Protein AF-A0A094S621-F1 (afdb_monomer)

pLDDT: mean 92.59, std 5.14, range [73.25, 98.31]

Structure (mmCIF, N/CA/C/O backbone):
data_AF-A0A094S621-F1
#
_entry.id   AF-A0A094S621-F1
#
loop_
_atom_site.group_PDB
_atom_site.id
_atom_site.type_symbol
_atom_site.label_atom_id
_atom_site.label_alt_id
_atom_site.label_comp_id
_atom_site.label_asym_id
_atom_site.label_entity_id
_atom_site.label_seq_id
_atom_site.pdbx_PDB_ins_code
_atom_site.Cartn_x
_atom_site.Cartn_y
_atom_site.Cartn_z
_atom_site.occupancy
_atom_site.B_iso_or_equiv
_atom_site.auth_seq_id
_atom_site.auth_comp_id
_atom_site.auth_asym_id
_atom_site.auth_atom_id
_atom_site.pdbx_PDB_model_num
ATOM 1 N N . MET A 1 1 ? -10.950 -6.708 -12.235 1.00 73.25 1 MET A N 1
ATOM 2 C CA . MET A 1 1 ? -10.773 -5.240 -12.163 1.00 73.25 1 MET A CA 1
ATOM 3 C C . MET A 1 1 ? -9.302 -4.905 -12.353 1.00 73.25 1 MET A C 1
ATOM 5 O O . MET A 1 1 ? -8.471 -5.663 -11.853 1.00 73.25 1 MET A O 1
ATOM 9 N N . GLY A 1 2 ? -8.994 -3.831 -13.084 1.00 81.56 2 GLY A N 1
ATOM 10 C CA . GLY A 1 2 ? -7.629 -3.435 -13.457 1.00 81.56 2 GLY A CA 1
ATOM 11 C C . GLY A 1 2 ? -7.450 -3.339 -14.977 1.00 81.56 2 GLY A C 1
ATOM 12 O O . GLY A 1 2 ? -8.427 -3.165 -15.701 1.00 81.56 2 GLY A O 1
ATOM 13 N N . PHE A 1 3 ? -6.211 -3.467 -15.439 1.00 86.31 3 PHE A N 1
ATOM 14 C CA . PHE A 1 3 ? -5.808 -3.419 -16.849 1.00 86.31 3 PHE A CA 1
ATOM 15 C C . PHE A 1 3 ? -5.708 -4.829 -17.477 1.00 86.31 3 PHE A C 1
ATOM 17 O O . PHE A 1 3 ? -5.769 -5.825 -16.747 1.00 86.31 3 PHE A O 1
ATOM 24 N N . PRO A 1 4 ? -5.606 -4.944 -18.818 1.00 87.31 4 PRO A N 1
ATOM 25 C CA . PRO A 1 4 ? -5.535 -6.232 -19.510 1.00 87.31 4 PRO A CA 1
ATOM 26 C C . PRO A 1 4 ? -4.287 -7.050 -19.140 1.00 87.31 4 PRO A C 1
ATOM 28 O O . PRO A 1 4 ? -3.187 -6.501 -19.027 1.00 87.31 4 PRO A O 1
ATOM 31 N N . LYS A 1 5 ? -4.475 -8.369 -18.991 1.00 88.31 5 LYS A N 1
ATOM 32 C CA . LYS A 1 5 ? -3.406 -9.366 -18.802 1.00 88.31 5 LYS A CA 1
ATOM 33 C C . LYS A 1 5 ? -2.810 -9.797 -20.142 1.00 88.31 5 LYS A C 1
ATOM 35 O O . LYS A 1 5 ? -3.503 -9.744 -21.156 1.00 88.31 5 LYS A O 1
ATOM 40 N N . GLY A 1 6 ? -1.565 -10.263 -20.128 1.00 89.88 6 GLY A N 1
ATOM 41 C CA . GLY A 1 6 ? -0.881 -10.840 -21.288 1.00 89.88 6 GLY A CA 1
ATOM 42 C C . GLY A 1 6 ? -0.430 -9.823 -22.338 1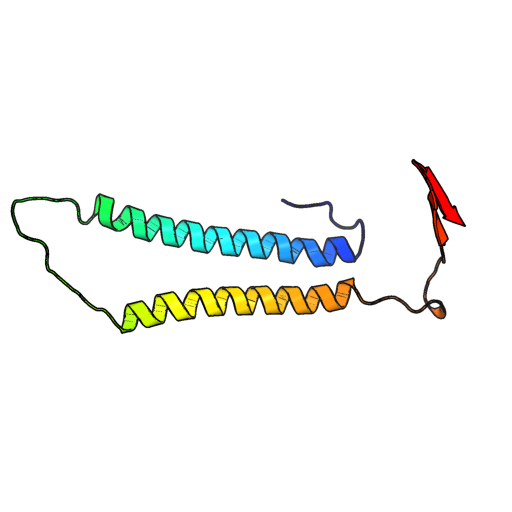.00 89.88 6 GLY A C 1
ATOM 43 O O . GLY A 1 6 ? -0.113 -10.211 -23.456 1.00 89.88 6 GLY A O 1
ATOM 44 N N . VAL A 1 7 ? -0.423 -8.527 -22.004 1.00 91.69 7 VAL A N 1
ATOM 45 C CA . VAL A 1 7 ? 0.057 -7.457 -22.900 1.00 91.69 7 VAL A CA 1
ATOM 46 C C . VAL A 1 7 ? 1.559 -7.225 -22.726 1.00 91.69 7 VAL A C 1
ATOM 48 O O . VAL A 1 7 ? 2.274 -7.010 -23.698 1.00 91.69 7 VAL A O 1
ATOM 51 N N . SER A 1 8 ? 2.045 -7.265 -21.486 1.00 92.19 8 SER 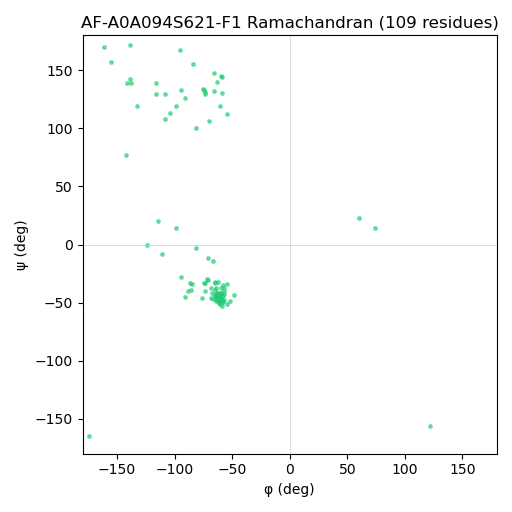A N 1
ATOM 52 C CA . SER A 1 8 ? 3.461 -7.133 -21.148 1.00 92.19 8 SER A CA 1
ATOM 53 C C . SER A 1 8 ? 3.743 -7.809 -19.808 1.00 92.19 8 SER A C 1
ATOM 55 O O . SER A 1 8 ? 2.848 -7.930 -18.966 1.00 92.19 8 SER A O 1
ATOM 57 N N . SER A 1 9 ? 5.002 -8.190 -19.578 1.00 91.38 9 SER A N 1
ATOM 58 C CA . SER A 1 9 ? 5.447 -8.709 -18.278 1.00 91.38 9 SER A CA 1
ATOM 59 C C . SER A 1 9 ? 5.181 -7.712 -17.145 1.00 91.38 9 SER A C 1
ATOM 61 O O . SER A 1 9 ? 4.749 -8.101 -16.065 1.00 91.38 9 SER A O 1
ATOM 63 N N . VAL A 1 10 ? 5.346 -6.411 -17.409 1.00 92.12 10 VAL A N 1
ATOM 64 C CA . VAL A 1 10 ? 5.054 -5.336 -16.449 1.00 92.12 10 VAL A CA 1
ATOM 65 C C . VAL A 1 10 ? 3.582 -5.346 -16.035 1.00 92.12 10 VAL A C 1
ATOM 67 O O . VAL A 1 10 ? 3.283 -5.260 -14.840 1.00 92.12 10 VAL A O 1
ATOM 70 N N . ASN A 1 11 ? 2.657 -5.492 -16.989 1.00 92.56 11 ASN A N 1
ATOM 71 C CA . ASN A 1 11 ? 1.230 -5.582 -16.680 1.00 92.56 11 ASN A CA 1
ATOM 72 C C . ASN A 1 11 ? 0.937 -6.798 -15.801 1.00 92.56 11 ASN A C 1
ATOM 74 O O . ASN A 1 11 ? 0.289 -6.664 -14.760 1.00 92.56 11 ASN A O 1
ATOM 78 N N . ASP A 1 12 ? 1.438 -7.965 -16.192 1.00 92.50 12 ASP A N 1
ATOM 79 C CA . ASP A 1 12 ? 1.168 -9.215 -15.482 1.00 92.50 12 ASP A CA 1
ATOM 80 C C . ASP A 1 12 ? 1.748 -9.211 -14.062 1.00 92.50 12 ASP A C 1
ATOM 82 O O . ASP A 1 12 ? 1.113 -9.718 -13.134 1.00 92.50 12 ASP A O 1
ATOM 86 N N . THR A 1 13 ? 2.886 -8.544 -13.863 1.00 93.12 13 THR A N 1
ATOM 87 C CA . THR A 1 13 ? 3.500 -8.347 -12.548 1.00 93.12 13 THR A CA 1
ATOM 88 C C . THR A 1 13 ? 2.751 -7.318 -11.686 1.00 93.12 13 THR A C 1
ATOM 90 O O . THR A 1 13 ? 2.669 -7.485 -10.466 1.00 93.12 13 THR A O 1
ATOM 93 N N . THR A 1 14 ? 2.144 -6.286 -12.281 1.00 93.69 14 THR A N 1
ATOM 94 C CA . THR A 1 14 ? 1.494 -5.187 -11.533 1.00 93.69 14 THR A CA 1
ATOM 95 C C . THR A 1 14 ? 0.039 -5.486 -11.151 1.00 93.69 14 THR A C 1
ATOM 97 O O . THR A 1 14 ? -0.421 -5.080 -10.082 1.00 93.69 14 THR A O 1
ATOM 100 N N . ILE A 1 15 ? -0.710 -6.226 -11.977 1.00 93.25 15 ILE A N 1
ATOM 101 C CA . ILE A 1 15 ? -2.120 -6.571 -11.705 1.00 93.25 15 ILE A CA 1
ATOM 102 C C . ILE A 1 15 ? -2.353 -7.203 -10.320 1.00 93.25 15 ILE A C 1
ATOM 104 O O . ILE A 1 15 ? -3.271 -6.749 -9.627 1.00 93.25 15 ILE A O 1
ATOM 108 N N . PRO A 1 16 ? -1.592 -8.223 -9.875 1.00 92.06 16 PRO A N 1
ATOM 109 C CA . PRO A 1 16 ? -1.829 -8.832 -8.569 1.00 92.06 16 PRO A CA 1
ATOM 110 C C . PRO A 1 16 ? -1.567 -7.864 -7.409 1.00 92.06 16 PRO A C 1
ATOM 112 O O . PRO A 1 16 ? -2.280 -7.933 -6.410 1.00 92.06 16 PRO A O 1
ATOM 115 N N . LEU A 1 17 ? -0.618 -6.926 -7.545 1.00 93.31 17 LEU A N 1
ATOM 116 C CA . LEU A 1 17 ? -0.395 -5.877 -6.542 1.00 93.31 17 LEU A CA 1
ATOM 117 C C . LEU A 1 17 ? -1.614 -4.965 -6.414 1.00 93.31 17 LEU A C 1
ATOM 119 O O . LEU A 1 17 ? -2.095 -4.727 -5.309 1.00 93.31 17 LEU A O 1
ATOM 123 N N . TRP A 1 18 ? -2.144 -4.497 -7.548 1.00 93.81 18 TRP A N 1
ATOM 124 C CA . TRP A 1 18 ? -3.340 -3.657 -7.581 1.00 93.81 18 TRP A CA 1
ATOM 125 C C . TRP A 1 18 ? -4.530 -4.356 -6.920 1.00 93.81 18 TRP A C 1
ATOM 127 O O . TRP A 1 18 ? -5.195 -3.795 -6.051 1.00 93.81 18 TRP A O 1
ATOM 137 N N . GLN A 1 19 ? -4.782 -5.606 -7.304 1.00 94.31 19 GLN A N 1
ATOM 138 C CA . GLN A 1 19 ? -5.891 -6.388 -6.763 1.00 94.31 19 GLN A CA 1
ATOM 139 C C . GLN A 1 19 ? -5.712 -6.661 -5.267 1.00 94.31 19 GLN A C 1
ATOM 141 O O . GLN A 1 19 ? -6.656 -6.474 -4.501 1.00 94.31 19 GLN A O 1
ATOM 146 N N . GLY A 1 20 ? -4.503 -7.035 -4.839 1.00 93.50 20 GLY A N 1
ATOM 147 C CA . GLY A 1 20 ? -4.176 -7.252 -3.432 1.00 93.50 20 GLY A CA 1
ATOM 148 C C . GLY A 1 20 ? -4.366 -5.997 -2.578 1.00 93.50 20 GLY A C 1
ATOM 149 O O . GLY A 1 20 ? -4.967 -6.079 -1.508 1.00 93.50 20 GLY A O 1
ATOM 150 N N . ALA A 1 21 ? -3.939 -4.829 -3.069 1.00 94.94 21 ALA A N 1
ATOM 151 C CA . ALA A 1 21 ? -4.113 -3.554 -2.374 1.00 94.94 21 ALA A CA 1
ATOM 152 C C . ALA A 1 21 ? -5.596 -3.195 -2.183 1.00 94.94 21 ALA A C 1
ATOM 154 O O . ALA A 1 21 ? -6.002 -2.819 -1.084 1.00 94.94 21 ALA A O 1
ATOM 155 N N . TRP A 1 22 ? -6.425 -3.376 -3.216 1.00 95.75 22 TRP A N 1
ATOM 156 C CA . TRP A 1 22 ? -7.870 -3.146 -3.107 1.00 95.75 22 TRP A CA 1
ATOM 157 C C . TRP A 1 22 ? -8.558 -4.116 -2.151 1.00 95.75 22 TRP A C 1
ATOM 159 O O . TRP A 1 22 ? -9.434 -3.699 -1.396 1.00 95.75 22 TRP A O 1
ATOM 169 N N . ILE A 1 23 ? -8.157 -5.389 -2.145 1.00 95.69 23 ILE A N 1
ATOM 170 C CA . ILE A 1 23 ? -8.683 -6.373 -1.191 1.00 95.69 23 ILE A CA 1
ATOM 171 C C . ILE A 1 23 ? -8.303 -5.975 0.239 1.00 95.69 23 ILE A C 1
ATOM 173 O O . ILE A 1 23 ? -9.169 -5.950 1.110 1.00 95.69 23 ILE A O 1
ATOM 177 N N . ALA A 1 24 ? -7.043 -5.603 0.483 1.00 95.25 24 ALA A N 1
ATOM 178 C CA . ALA A 1 24 ? -6.595 -5.142 1.795 1.00 95.25 24 ALA A CA 1
ATOM 179 C C . ALA A 1 24 ? -7.376 -3.899 2.258 1.00 95.25 24 ALA A C 1
ATOM 181 O O . ALA A 1 24 ? -7.875 -3.864 3.384 1.00 95.25 24 ALA A O 1
ATOM 182 N N . ALA A 1 25 ? -7.557 -2.915 1.372 1.00 96.31 25 ALA A N 1
ATOM 183 C CA . ALA A 1 25 ? -8.349 -1.721 1.650 1.00 96.31 25 ALA A CA 1
ATOM 184 C C . ALA A 1 25 ? -9.817 -2.058 1.960 1.00 96.31 25 ALA A C 1
ATOM 186 O O . ALA A 1 25 ? -10.387 -1.513 2.905 1.00 96.31 25 ALA A O 1
ATOM 187 N N . ALA A 1 26 ? -10.421 -2.990 1.218 1.00 97.56 26 ALA A N 1
ATOM 188 C CA . ALA A 1 26 ? -11.786 -3.440 1.462 1.00 97.56 26 ALA A CA 1
ATOM 189 C C . ALA A 1 26 ? -11.928 -4.126 2.830 1.00 97.56 26 ALA A C 1
ATOM 191 O O . ALA A 1 26 ? -12.872 -3.830 3.558 1.00 97.56 26 ALA A O 1
ATOM 192 N N . VAL A 1 27 ? -10.978 -4.985 3.215 1.00 97.44 27 VAL A N 1
ATOM 193 C CA . VAL A 1 27 ? -10.966 -5.639 4.536 1.00 97.44 27 VAL A CA 1
ATOM 194 C C . VAL A 1 27 ? -10.909 -4.601 5.658 1.00 97.44 27 VAL A C 1
ATOM 196 O O . VAL A 1 27 ? -11.726 -4.651 6.578 1.00 97.44 27 VAL A O 1
ATOM 199 N N . VAL A 1 28 ? -10.001 -3.625 5.565 1.00 97.25 28 VAL A N 1
ATOM 200 C CA . VAL A 1 28 ? -9.882 -2.542 6.558 1.00 97.25 28 VAL A CA 1
ATOM 201 C C . VAL A 1 28 ? -11.146 -1.680 6.597 1.00 97.25 28 VAL A C 1
ATOM 203 O O . VAL A 1 28 ? -11.630 -1.338 7.680 1.00 97.25 28 VAL A O 1
ATOM 206 N N . GLY A 1 29 ? -11.709 -1.356 5.432 1.00 97.75 29 GLY A N 1
ATOM 207 C CA . GLY A 1 29 ? -12.931 -0.566 5.311 1.00 97.75 29 GLY A CA 1
ATOM 208 C C . GLY A 1 29 ? -14.136 -1.260 5.944 1.00 97.75 29 GLY A C 1
ATOM 209 O O . GLY A 1 29 ? -14.834 -0.658 6.757 1.00 97.75 29 GLY A O 1
ATOM 210 N N . VAL A 1 30 ? -14.343 -2.544 5.641 1.00 98.31 30 VAL A N 1
ATOM 211 C CA . VAL A 1 30 ? -15.421 -3.353 6.231 1.00 98.31 30 VAL A CA 1
AT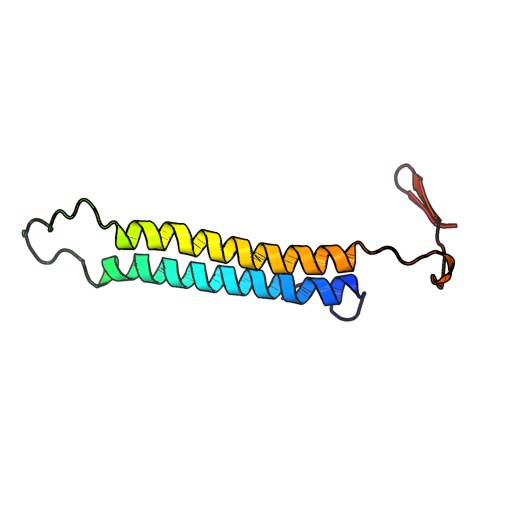OM 212 C C . VAL A 1 30 ? -15.229 -3.497 7.737 1.00 98.31 30 VAL A C 1
ATOM 214 O O . VAL A 1 30 ? -16.179 -3.301 8.490 1.00 98.31 30 VAL A O 1
ATOM 217 N N . PHE A 1 31 ? -14.009 -3.781 8.198 1.00 96.94 31 PHE A N 1
ATOM 218 C CA . PHE A 1 31 ? -13.715 -3.885 9.626 1.00 96.94 31 PHE A CA 1
ATOM 219 C C . PHE A 1 31 ? -14.038 -2.582 10.372 1.00 96.94 31 PHE A 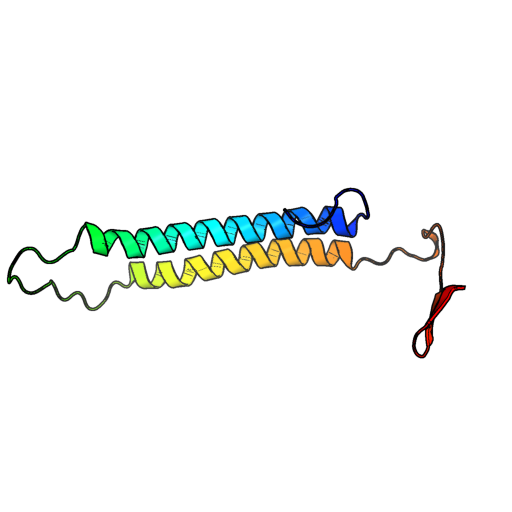C 1
ATOM 221 O O . PHE A 1 31 ? -14.761 -2.596 11.369 1.00 96.94 31 PHE A O 1
ATOM 228 N N . THR A 1 32 ? -13.582 -1.444 9.846 1.00 96.25 32 THR A N 1
ATOM 229 C CA . THR A 1 32 ? -13.879 -0.118 10.410 1.00 96.25 32 THR A CA 1
ATOM 230 C C . THR A 1 32 ? -15.380 0.168 10.405 1.00 96.25 32 THR A C 1
ATOM 232 O O . THR A 1 32 ? -15.925 0.633 11.405 1.00 96.25 32 THR A O 1
ATOM 235 N N . ALA A 1 33 ? -16.079 -0.160 9.316 1.00 97.38 33 ALA A N 1
ATOM 236 C CA . ALA A 1 33 ? -17.524 0.010 9.227 1.00 97.38 33 ALA A CA 1
ATOM 237 C C . ALA A 1 33 ? -18.264 -0.815 10.292 1.00 97.38 33 ALA A C 1
ATOM 239 O O . ALA A 1 33 ? -19.163 -0.294 10.948 1.00 97.38 33 ALA A O 1
ATOM 240 N N . ILE A 1 34 ? -17.859 -2.067 10.531 1.00 97.19 34 ILE A N 1
ATOM 241 C CA . ILE A 1 34 ? -18.429 -2.901 11.600 1.00 97.19 34 ILE A CA 1
ATOM 242 C C . ILE A 1 34 ? -18.202 -2.251 12.968 1.00 97.19 34 ILE A C 1
ATOM 244 O O . ILE A 1 34 ? -19.145 -2.157 13.756 1.00 97.19 34 ILE A O 1
ATOM 248 N N . LEU A 1 35 ? -16.988 -1.761 13.244 1.00 94.62 35 LEU A N 1
ATOM 249 C CA . LEU A 1 35 ? -16.667 -1.098 14.511 1.00 94.62 35 LEU A CA 1
ATOM 250 C C . LEU A 1 35 ? -17.483 0.178 14.748 1.00 94.62 35 LEU A C 1
ATOM 252 O O . LEU A 1 35 ? -17.803 0.474 15.894 1.00 94.62 35 LEU A O 1
ATOM 256 N N . ILE A 1 36 ? -17.851 0.907 13.693 1.00 95.31 36 ILE A N 1
ATOM 257 C CA . ILE A 1 36 ? -18.718 2.091 13.782 1.00 95.31 36 ILE A CA 1
ATOM 258 C C . ILE A 1 36 ? -20.184 1.687 13.977 1.00 95.31 36 ILE A C 1
ATOM 260 O O . ILE A 1 36 ? -20.880 2.240 14.830 1.00 95.31 36 ILE A O 1
ATOM 264 N N . MET A 1 37 ? -20.670 0.713 13.205 1.00 96.44 37 MET A N 1
ATOM 265 C CA . MET A 1 37 ? -22.077 0.301 13.236 1.00 96.44 37 MET A CA 1
ATOM 266 C C . MET A 1 37 ? -22.430 -0.459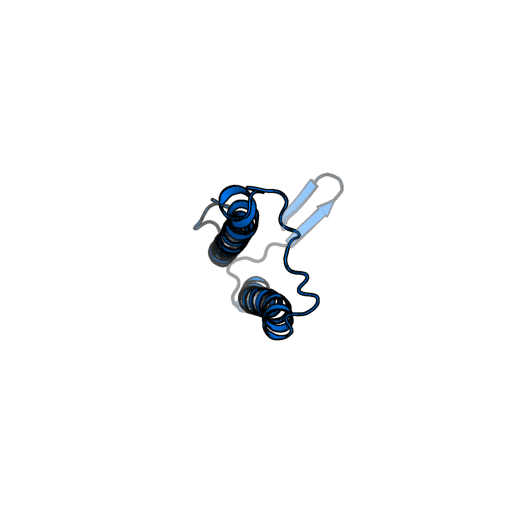 14.520 1.00 96.44 37 MET A C 1
ATOM 268 O O . MET A 1 37 ? -23.560 -0.380 15.006 1.00 96.44 37 MET A O 1
ATOM 272 N N . TRP A 1 38 ? -21.473 -1.172 15.112 1.00 95.69 38 TRP A N 1
ATOM 273 C CA . TRP A 1 38 ? -21.698 -1.959 16.320 1.00 95.69 38 TRP A CA 1
ATOM 274 C C . TRP A 1 38 ? -22.198 -1.116 17.513 1.00 95.69 38 TRP A C 1
ATOM 276 O O . TRP A 1 38 ? -23.258 -1.443 18.058 1.00 95.69 38 TRP A O 1
ATOM 286 N N . PRO A 1 39 ? -21.545 -0.007 17.920 1.00 92.19 39 PRO A N 1
ATOM 287 C CA . PRO A 1 39 ? -22.071 0.907 18.934 1.00 92.19 39 PRO A CA 1
ATOM 288 C C . PRO A 1 39 ? -23.449 1.478 18.602 1.00 92.19 39 PRO A C 1
ATOM 290 O O . PRO A 1 39 ? -24.297 1.540 19.492 1.00 92.19 39 PRO A O 1
ATOM 293 N N . VAL A 1 40 ? -23.701 1.830 17.336 1.00 91.50 40 VAL A N 1
ATOM 294 C CA . VAL A 1 40 ? -24.982 2.409 16.892 1.00 91.50 40 VAL A CA 1
ATOM 295 C C . VAL A 1 40 ? -26.151 1.476 17.210 1.00 91.50 40 VAL A C 1
ATOM 297 O O . VAL A 1 40 ? -27.176 1.919 17.731 1.00 91.50 40 VAL A O 1
ATOM 300 N N . PHE A 1 41 ? -26.005 0.176 16.950 1.00 91.38 41 PHE A N 1
ATOM 301 C CA . PHE A 1 41 ? -27.072 -0.790 17.220 1.00 91.38 41 PHE A CA 1
ATOM 302 C C . PHE A 1 41 ? -27.063 -1.319 18.657 1.00 91.38 41 PHE A C 1
ATOM 304 O O . PHE A 1 41 ? -28.127 -1.501 19.253 1.00 91.38 41 PHE A O 1
ATOM 311 N N . ARG A 1 42 ? -25.881 -1.570 19.234 1.00 90.19 42 ARG A N 1
ATOM 312 C CA . ARG A 1 42 ? -25.740 -2.301 20.505 1.00 90.19 42 ARG A CA 1
ATOM 313 C C . ARG A 1 42 ? -25.653 -1.414 21.748 1.00 90.19 42 ARG A C 1
ATOM 315 O O . ARG A 1 42 ? -26.052 -1.873 22.822 1.00 90.19 42 ARG A O 1
ATOM 322 N N . HIS A 1 43 ? -25.149 -0.189 21.617 1.00 87.31 43 HIS A N 1
ATOM 323 C CA . HIS A 1 43 ? -24.874 0.739 22.726 1.00 87.31 43 HIS A CA 1
ATOM 324 C C . HIS A 1 43 ? -25.760 1.995 22.683 1.00 87.31 43 HIS A C 1
ATOM 326 O O . HIS A 1 43 ? -25.445 3.013 23.294 1.00 87.31 43 HIS A O 1
ATOM 332 N N . ARG A 1 44 ? -26.895 1.926 21.975 1.00 86.44 44 ARG A N 1
ATOM 333 C CA . ARG A 1 44 ? -27.911 2.986 21.968 1.00 86.44 44 ARG A CA 1
ATOM 334 C C . ARG A 1 44 ? -28.457 3.242 23.377 1.00 86.44 44 ARG A C 1
ATOM 336 O O . ARG A 1 44 ? -28.630 2.303 24.153 1.00 86.44 44 ARG A O 1
ATOM 343 N N . ARG A 1 45 ? -28.779 4.506 23.677 1.00 84.06 45 ARG A N 1
ATOM 344 C CA . ARG A 1 45 ? -29.364 4.931 24.960 1.00 84.06 45 ARG A CA 1
ATOM 345 C C . ARG A 1 45 ? -30.690 4.202 25.216 1.00 84.06 45 ARG A C 1
ATOM 347 O O . ARG A 1 45 ? -31.552 4.172 24.339 1.00 84.06 45 ARG A O 1
ATOM 354 N N . LYS A 1 46 ? -30.837 3.620 26.412 1.00 82.75 46 LYS A N 1
ATOM 355 C CA . LYS A 1 46 ? -32.047 2.900 26.863 1.00 82.75 46 LYS A CA 1
ATOM 356 C C . LYS A 1 46 ? -32.640 3.437 28.176 1.00 82.75 46 LYS A C 1
ATOM 358 O O . LYS A 1 46 ? -33.654 2.917 28.620 1.00 82.75 46 LYS A O 1
ATOM 363 N N . GLY A 1 47 ? -32.035 4.466 28.773 1.00 83.12 47 GLY A N 1
ATOM 364 C CA . GLY A 1 47 ? -32.463 5.078 30.034 1.00 83.12 47 GLY A CA 1
ATOM 365 C C . GLY A 1 47 ? -31.642 6.328 30.371 1.00 83.12 47 GLY A C 1
ATOM 366 O O . GLY A 1 47 ? -30.936 6.852 29.500 1.00 83.12 47 GLY A O 1
ATOM 367 N N . ASP A 1 48 ? -31.722 6.775 31.626 1.00 81.25 48 ASP A N 1
ATOM 368 C CA . ASP A 1 48 ? -31.032 7.969 32.156 1.00 81.25 48 ASP A CA 1
ATOM 369 C C . ASP A 1 48 ? -29.734 7.653 32.917 1.00 81.25 48 ASP A C 1
ATOM 371 O O . ASP A 1 48 ? -29.168 8.501 33.603 1.00 81.25 48 ASP A O 1
ATOM 375 N N . GLU A 1 49 ? -29.230 6.429 32.772 1.00 83.56 49 GLU A N 1
ATOM 376 C CA . GLU A 1 49 ? -27.952 6.018 33.343 1.00 83.56 49 GL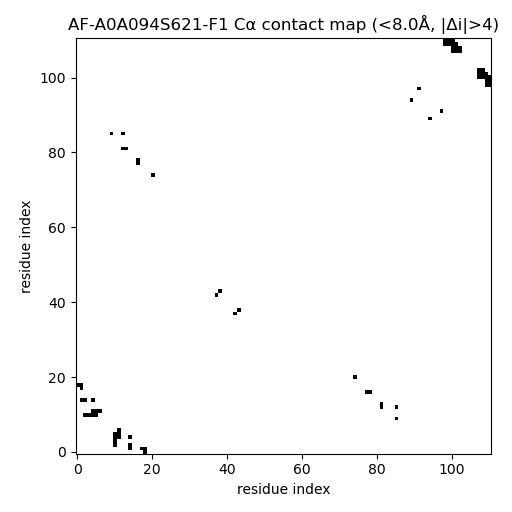U A CA 1
ATOM 377 C C . GLU A 1 49 ? -26.787 6.782 32.697 1.00 83.56 49 GLU A C 1
ATOM 379 O O . GLU A 1 49 ? -26.670 6.869 31.469 1.00 83.56 49 GLU A O 1
ATOM 384 N N . VAL A 1 50 ? -25.897 7.319 33.535 1.00 80.81 50 VAL A N 1
ATOM 385 C CA . VAL A 1 50 ? 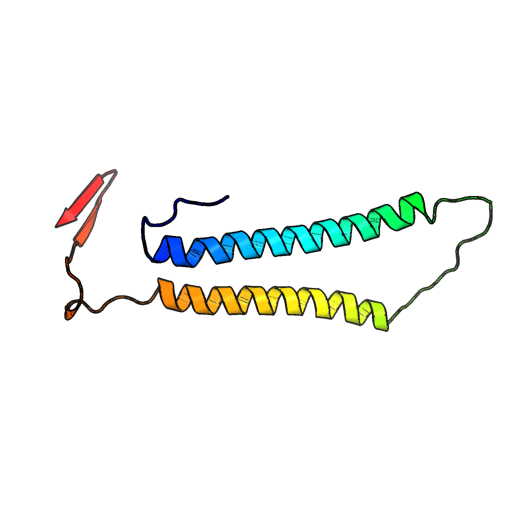-24.675 7.990 33.080 1.00 80.81 50 VAL A CA 1
ATOM 386 C C . VAL A 1 50 ? -23.684 6.927 32.581 1.00 80.81 50 VAL A C 1
ATOM 388 O O . VAL A 1 50 ? -23.428 5.954 33.296 1.00 80.81 50 VAL A O 1
ATOM 391 N N . PRO A 1 51 ? -23.108 7.070 31.372 1.00 82.75 51 PRO A N 1
ATOM 392 C CA . PRO A 1 51 ? -22.207 6.068 30.815 1.00 82.75 51 PRO A CA 1
ATOM 393 C C . PRO A 1 51 ? -20.913 5.947 31.627 1.00 82.75 51 PRO A C 1
ATOM 395 O O . PRO A 1 51 ? -20.386 6.928 32.155 1.00 82.75 51 PRO A O 1
ATOM 398 N N . LYS A 1 52 ? -20.356 4.732 31.673 1.00 81.81 52 LYS A N 1
ATOM 399 C CA . LYS A 1 52 ? -19.065 4.466 32.316 1.00 81.81 52 LYS A CA 1
ATOM 400 C C . LYS A 1 52 ? -17.957 5.283 31.636 1.00 81.81 52 LYS A C 1
ATOM 402 O O . LYS A 1 52 ? -17.683 5.089 30.455 1.00 81.81 52 LYS A O 1
ATOM 407 N N . GLN A 1 53 ? -17.292 6.155 32.391 1.00 81.25 53 GLN A N 1
ATOM 408 C CA . GLN A 1 53 ? -16.131 6.914 31.922 1.00 81.25 53 GLN A CA 1
ATOM 409 C C . GLN A 1 53 ? -14.875 6.039 32.004 1.00 81.25 53 GLN A C 1
ATOM 411 O O . GLN A 1 53 ? -14.307 5.840 33.075 1.00 81.25 53 GLN A O 1
ATOM 416 N N . THR A 1 54 ? -14.446 5.476 30.877 1.00 81.81 54 THR A N 1
ATOM 417 C CA . THR A 1 54 ? -13.137 4.816 30.755 1.00 81.81 54 THR A CA 1
ATOM 418 C C . THR A 1 54 ? -12.194 5.735 29.992 1.00 81.81 54 THR A C 1
ATOM 420 O O . THR A 1 54 ? -12.431 5.990 28.814 1.00 81.81 54 THR A O 1
ATOM 423 N N . GLN A 1 55 ? -11.153 6.244 30.657 1.00 80.50 55 GLN A N 1
ATOM 424 C CA . GLN A 1 55 ? -10.247 7.245 30.078 1.00 80.50 55 GLN A CA 1
ATOM 425 C C . GLN A 1 55 ? -9.111 6.629 29.244 1.00 80.50 55 GLN A C 1
ATOM 427 O O . GLN A 1 55 ? -8.732 7.217 28.239 1.00 80.50 55 GLN A O 1
ATOM 432 N N . TYR A 1 56 ? -8.598 5.451 29.627 1.00 85.12 56 TYR A N 1
ATOM 433 C CA . TYR A 1 56 ? -7.446 4.819 28.970 1.00 85.12 56 TYR A CA 1
ATOM 434 C C . TYR A 1 56 ? -7.623 3.313 28.800 1.00 85.12 56 TYR A C 1
ATOM 436 O O . TYR A 1 56 ? -8.134 2.629 29.692 1.00 85.12 56 TYR A O 1
ATOM 444 N N . ASN A 1 57 ? -7.144 2.796 27.668 1.00 91.75 57 ASN A N 1
ATOM 445 C CA . ASN A 1 57 ? -7.017 1.364 27.420 1.00 91.75 57 ASN A CA 1
ATOM 446 C C . ASN A 1 57 ? -5.725 1.101 26.639 1.00 91.75 57 ASN A C 1
ATOM 448 O O . ASN A 1 57 ? -5.748 0.860 25.433 1.00 91.75 57 ASN A O 1
ATOM 452 N N . VAL A 1 58 ? -4.599 1.141 27.355 1.00 93.06 58 VAL A N 1
ATOM 453 C CA . VAL A 1 58 ? -3.247 0.999 26.789 1.00 93.06 58 VAL A CA 1
ATOM 454 C C . VAL A 1 58 ? -3.116 -0.207 25.838 1.00 93.06 58 VAL A C 1
ATOM 456 O O . VAL A 1 58 ? -2.571 -0.030 24.751 1.00 93.06 58 VAL A O 1
ATOM 459 N N . PRO A 1 59 ? -3.648 -1.412 26.145 1.00 94.06 59 PRO A N 1
ATOM 460 C CA . PRO A 1 59 ? -3.625 -2.524 25.190 1.00 94.06 59 PRO A CA 1
ATOM 461 C C . PRO A 1 59 ? -4.290 -2.221 23.838 1.00 94.06 59 PRO A C 1
ATOM 463 O O . PRO A 1 59 ? -3.752 -2.583 22.792 1.00 94.06 59 PRO A O 1
ATOM 466 N N . VAL A 1 60 ? -5.446 -1.548 23.838 1.00 93.44 60 VAL A N 1
ATOM 467 C CA . VAL A 1 60 ? -6.145 -1.152 22.603 1.00 93.44 60 VAL A CA 1
ATOM 468 C C . VAL A 1 60 ? -5.356 -0.083 21.853 1.00 93.44 60 VAL A C 1
ATOM 470 O O . VAL A 1 60 ? -5.272 -0.142 20.627 1.00 93.44 60 VAL A O 1
ATOM 473 N N . GLU A 1 61 ? -4.735 0.842 22.583 1.00 95.19 61 GLU A N 1
ATOM 474 C CA . GLU A 1 61 ? -3.899 1.900 22.011 1.00 95.19 61 GLU A CA 1
ATOM 475 C C . GLU A 1 61 ? -2.692 1.356 21.252 1.00 95.19 61 GLU A C 1
ATOM 477 O O . GLU A 1 61 ? -2.416 1.747 20.113 1.00 95.19 61 GLU A O 1
ATOM 482 N N . VAL A 1 62 ? -2.025 0.369 21.842 1.00 96.62 62 VAL A N 1
ATOM 483 C CA . VAL A 1 62 ? -0.935 -0.353 21.189 1.00 96.62 62 VAL A CA 1
ATOM 484 C C . VAL A 1 62 ? -1.441 -1.094 19.947 1.00 96.62 62 VAL A C 1
ATOM 486 O O . VAL A 1 62 ? -0.818 -1.014 18.886 1.00 96.62 62 VAL A O 1
ATOM 489 N N . ALA A 1 63 ? -2.592 -1.769 20.037 1.00 95.12 63 ALA A N 1
ATOM 490 C CA . ALA A 1 63 ? -3.147 -2.543 18.928 1.00 95.12 63 ALA A CA 1
ATOM 491 C C . ALA A 1 63 ? -3.467 -1.672 17.701 1.00 95.12 63 ALA A C 1
ATOM 493 O O . ALA A 1 63 ? -3.012 -1.989 16.600 1.00 95.12 63 ALA A O 1
ATOM 494 N N . TYR A 1 64 ? -4.191 -0.557 17.868 1.00 93.06 64 TYR A N 1
ATOM 495 C CA . TYR A 1 64 ? -4.545 0.306 16.732 1.00 93.06 64 TYR A CA 1
ATOM 496 C C . TYR A 1 64 ? -3.355 1.082 16.158 1.00 93.06 64 TYR A C 1
ATOM 498 O O . TYR A 1 64 ? -3.483 1.668 15.089 1.00 93.06 64 TYR A O 1
ATOM 506 N N . THR A 1 65 ? -2.207 1.100 16.838 1.00 96.00 65 THR A N 1
ATOM 507 C CA . THR A 1 65 ? -0.981 1.737 16.337 1.00 96.00 65 THR A CA 1
ATOM 508 C C . THR A 1 65 ? -0.122 0.741 15.555 1.00 96.00 65 THR A C 1
ATOM 510 O O . THR A 1 65 ? 0.334 1.035 14.450 1.00 96.00 65 THR A O 1
ATOM 513 N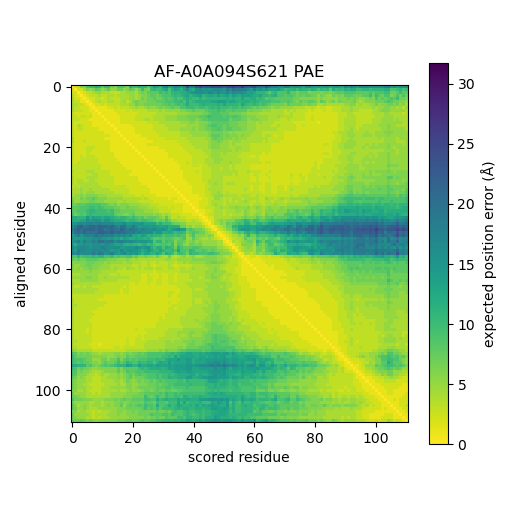 N . ILE A 1 66 ? 0.065 -0.470 16.091 1.00 97.81 66 ILE A N 1
ATOM 514 C CA . ILE A 1 66 ? 0.908 -1.502 15.471 1.00 97.81 66 ILE A CA 1
ATOM 515 C C . ILE A 1 66 ? 0.231 -2.127 14.246 1.00 97.81 66 ILE A C 1
ATOM 517 O O . ILE A 1 66 ? 0.897 -2.382 13.243 1.00 97.81 66 ILE A O 1
ATOM 521 N N . ILE A 1 67 ? -1.082 -2.372 14.293 1.00 96.50 67 ILE A N 1
ATOM 522 C CA . ILE A 1 67 ? -1.786 -3.053 13.197 1.00 96.50 67 ILE A CA 1
ATOM 523 C C . ILE A 1 67 ? -1.682 -2.264 11.875 1.00 96.50 67 ILE A C 1
ATOM 525 O O . ILE A 1 67 ? -1.243 -2.856 10.886 1.00 96.50 67 ILE A O 1
ATOM 529 N N . PRO A 1 68 ? -1.996 -0.950 11.812 1.00 95.62 68 PRO A N 1
ATOM 530 C CA . PRO A 1 68 ? -1.821 -0.174 10.583 1.00 95.62 68 PRO A CA 1
ATOM 531 C C . PRO A 1 68 ? -0.373 -0.139 10.097 1.00 95.62 68 PRO A C 1
ATOM 533 O O . PRO A 1 68 ? -0.129 -0.235 8.896 1.00 95.62 68 PRO A O 1
ATOM 536 N N . PHE A 1 69 ? 0.591 -0.062 11.018 1.00 97.88 69 PHE A N 1
ATOM 537 C CA . PHE A 1 69 ? 2.009 -0.096 10.674 1.00 97.88 69 PHE A CA 1
ATOM 538 C C . PHE A 1 69 ? 2.395 -1.401 9.960 1.00 97.88 69 PHE A C 1
ATOM 540 O O . PHE A 1 69 ? 3.024 -1.362 8.903 1.00 97.88 69 PHE A O 1
ATOM 547 N N . ILE A 1 70 ? 1.964 -2.554 10.482 1.00 98.12 70 ILE A N 1
ATOM 548 C CA . ILE A 1 70 ? 2.219 -3.862 9.858 1.00 98.12 70 ILE A CA 1
ATOM 549 C C . ILE A 1 70 ? 1.565 -3.947 8.475 1.00 98.12 70 ILE A C 1
ATOM 551 O O . ILE A 1 70 ? 2.203 -4.417 7.533 1.00 98.12 70 ILE A O 1
ATOM 555 N N . ILE A 1 71 ? 0.323 -3.471 8.327 1.00 96.50 71 ILE A N 1
ATOM 556 C CA . ILE A 1 71 ? -0.380 -3.469 7.033 1.00 96.50 71 ILE A CA 1
ATOM 557 C C . ILE A 1 71 ? 0.441 -2.711 5.982 1.00 96.50 71 ILE A C 1
ATOM 559 O O . ILE A 1 71 ? 0.669 -3.227 4.886 1.00 96.50 71 ILE A O 1
ATOM 563 N N . VAL A 1 72 ? 0.932 -1.516 6.323 1.00 96.81 72 VAL A N 1
ATOM 564 C CA . VAL A 1 72 ? 1.765 -0.709 5.421 1.00 96.81 72 VAL A CA 1
ATOM 565 C C . VAL A 1 72 ? 3.095 -1.400 5.124 1.00 96.81 72 VAL A C 1
ATOM 567 O O . VAL A 1 72 ? 3.493 -1.453 3.963 1.00 96.81 72 VAL A O 1
ATOM 570 N N . ALA A 1 73 ? 3.763 -1.973 6.128 1.00 98.06 73 ALA A N 1
ATOM 571 C CA . ALA A 1 73 ? 5.034 -2.673 5.939 1.00 98.06 73 ALA A CA 1
ATOM 572 C C . ALA A 1 73 ? 4.910 -3.861 4.966 1.00 98.06 73 ALA A C 1
ATOM 574 O O . ALA A 1 73 ? 5.754 -4.037 4.087 1.00 98.06 73 ALA A O 1
ATOM 575 N N . VAL A 1 74 ? 3.832 -4.642 5.077 1.00 97.12 74 VAL A N 1
ATOM 576 C CA . VAL A 1 74 ? 3.554 -5.772 4.178 1.00 97.12 74 VAL A CA 1
ATOM 577 C C . VAL A 1 74 ? 3.271 -5.290 2.754 1.00 97.12 74 VAL A C 1
ATOM 579 O O . VAL A 1 74 ? 3.855 -5.814 1.804 1.00 97.12 74 VAL A O 1
ATOM 582 N N . LEU A 1 75 ? 2.418 -4.273 2.587 1.00 96.75 75 LEU A N 1
ATOM 583 C CA . LEU A 1 75 ? 2.137 -3.687 1.269 1.00 96.75 75 LEU A CA 1
ATOM 584 C C . LEU A 1 75 ? 3.408 -3.133 0.617 1.00 96.75 75 LEU A C 1
ATOM 586 O O . LEU A 1 75 ? 3.650 -3.356 -0.572 1.00 96.75 75 LEU A O 1
ATOM 590 N N . PHE A 1 76 ? 4.238 -2.447 1.401 1.00 96.94 76 PHE A N 1
ATOM 591 C CA . PHE A 1 76 ? 5.508 -1.903 0.945 1.00 96.94 76 PHE A CA 1
ATOM 592 C C . PHE A 1 76 ? 6.470 -3.004 0.497 1.00 96.94 76 PHE A C 1
ATOM 594 O O . PHE A 1 76 ? 7.030 -2.901 -0.589 1.00 96.94 76 PHE A O 1
ATOM 601 N N . TYR A 1 77 ? 6.620 -4.078 1.278 1.00 97.50 77 TYR A N 1
ATOM 602 C CA . TYR A 1 77 ? 7.482 -5.206 0.920 1.00 97.50 77 TYR A CA 1
ATOM 603 C C . TYR A 1 77 ? 7.124 -5.787 -0.454 1.00 97.50 77 TYR A C 1
ATOM 605 O O . TYR A 1 77 ? 7.985 -5.889 -1.330 1.00 97.50 77 TYR A O 1
ATOM 613 N N . PHE A 1 78 ? 5.845 -6.106 -0.681 1.00 96.12 78 PHE A N 1
ATOM 614 C CA . PHE A 1 78 ? 5.405 -6.648 -1.969 1.00 96.12 78 PHE A CA 1
ATOM 615 C C . PHE A 1 78 ? 5.594 -5.653 -3.116 1.00 96.12 78 PHE A C 1
ATOM 617 O O . PHE A 1 78 ? 5.991 -6.046 -4.214 1.00 96.12 78 PHE A O 1
ATOM 624 N N . THR A 1 79 ? 5.356 -4.368 -2.855 1.00 96.44 79 THR A N 1
ATOM 625 C CA . THR A 1 79 ? 5.563 -3.303 -3.841 1.00 96.44 79 THR A CA 1
ATOM 626 C C . THR A 1 79 ? 7.036 -3.185 -4.222 1.00 96.44 79 THR A C 1
ATOM 628 O O . THR A 1 79 ? 7.354 -3.194 -5.407 1.00 96.44 79 THR A O 1
ATOM 631 N N . ALA A 1 80 ? 7.940 -3.147 -3.243 1.00 97.38 80 ALA A N 1
ATOM 632 C CA . ALA A 1 80 ? 9.375 -3.005 -3.465 1.00 97.38 80 ALA A CA 1
ATOM 633 C C . ALA A 1 80 ? 9.940 -4.164 -4.299 1.00 97.38 80 ALA A C 1
ATOM 635 O O . ALA A 1 80 ? 10.644 -3.927 -5.279 1.00 97.38 80 ALA A O 1
ATOM 636 N N . VAL A 1 81 ? 9.568 -5.408 -3.974 1.00 95.81 81 VAL A N 1
ATOM 637 C CA . VAL A 1 81 ? 10.004 -6.600 -4.724 1.00 95.81 81 VAL A CA 1
ATOM 638 C C . VAL A 1 81 ? 9.581 -6.516 -6.192 1.00 95.81 81 VAL A C 1
ATOM 640 O O . VAL A 1 81 ? 10.393 -6.749 -7.087 1.00 95.81 81 VAL A O 1
ATOM 643 N N . LYS A 1 82 ? 8.320 -6.162 -6.461 1.00 95.19 82 LYS A N 1
ATOM 644 C CA . LYS A 1 82 ? 7.813 -6.077 -7.836 1.00 95.19 82 LYS A CA 1
ATOM 645 C C . LYS A 1 82 ? 8.319 -4.857 -8.588 1.00 95.19 82 LYS A C 1
ATOM 647 O O . LYS A 1 82 ? 8.579 -4.957 -9.781 1.00 95.19 82 LYS A O 1
ATOM 652 N N . GLN A 1 83 ? 8.528 -3.738 -7.905 1.00 95.62 83 GLN A N 1
ATOM 653 C CA . GLN A 1 83 ? 9.178 -2.576 -8.493 1.00 95.62 83 GLN A CA 1
ATOM 654 C C . GLN A 1 83 ? 10.584 -2.938 -8.976 1.00 95.62 83 GLN A C 1
ATOM 656 O O . GLN A 1 83 ? 10.911 -2.631 -10.116 1.00 95.62 83 GLN A O 1
ATOM 661 N N . SER A 1 84 ? 11.389 -3.629 -8.158 1.00 96.00 84 SER A N 1
ATOM 662 C CA . SER A 1 84 ? 12.730 -4.085 -8.555 1.00 96.00 84 SER A CA 1
ATOM 663 C C . SER A 1 84 ? 12.714 -4.987 -9.791 1.00 96.00 84 SER A C 1
ATOM 665 O O . SER A 1 84 ? 13.628 -4.915 -10.606 1.00 96.00 84 SER A O 1
ATOM 667 N N . GLU A 1 85 ? 11.681 -5.816 -9.947 1.00 93.31 85 GLU A N 1
ATOM 668 C CA . GLU A 1 85 ? 11.475 -6.649 -11.136 1.00 93.31 85 GLU A CA 1
ATOM 669 C C . GLU A 1 85 ? 11.136 -5.801 -12.374 1.00 93.31 85 GLU A C 1
ATOM 671 O O . GLU A 1 85 ? 11.736 -5.989 -13.428 1.00 93.31 85 GLU A O 1
ATOM 676 N N . ILE A 1 86 ? 10.224 -4.834 -12.235 1.00 93.62 86 ILE A N 1
ATOM 677 C CA . ILE A 1 86 ? 9.743 -3.976 -13.331 1.00 93.62 86 ILE A CA 1
ATOM 678 C C . ILE A 1 86 ? 10.835 -3.037 -13.852 1.00 93.62 86 ILE A C 1
ATOM 680 O O . ILE A 1 86 ? 10.948 -2.837 -15.058 1.00 93.62 86 ILE A O 1
ATOM 684 N N . VAL A 1 87 ? 11.637 -2.446 -12.963 1.00 94.94 87 VAL A N 1
ATOM 685 C CA . VAL A 1 87 ? 12.679 -1.474 -13.348 1.00 94.94 87 VAL A CA 1
ATOM 686 C C . VAL A 1 87 ? 13.965 -2.135 -13.842 1.00 94.94 87 VAL A C 1
ATOM 688 O O . VAL A 1 87 ? 14.908 -1.442 -14.223 1.00 94.94 87 VAL A O 1
ATOM 691 N N . LYS A 1 88 ? 14.042 -3.470 -13.815 1.00 92.75 88 LYS A N 1
ATOM 692 C CA . LYS A 1 88 ? 15.216 -4.200 -14.281 1.00 92.75 88 LYS A CA 1
ATOM 693 C C . LYS A 1 88 ? 15.324 -4.081 -15.802 1.00 92.75 88 LYS A C 1
ATOM 695 O O . LYS A 1 88 ? 14.589 -4.727 -16.544 1.00 92.75 88 LYS A O 1
ATOM 700 N N . VAL A 1 89 ? 16.282 -3.279 -16.256 1.00 88.12 89 VAL A N 1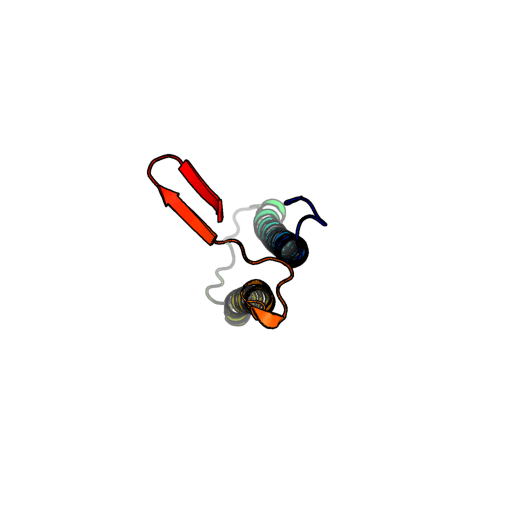
ATOM 701 C CA . VAL A 1 89 ? 16.574 -3.102 -17.681 1.00 88.12 89 VAL A CA 1
ATOM 702 C C . VAL A 1 89 ? 17.294 -4.339 -18.217 1.00 88.12 89 VAL A C 1
ATOM 704 O O . VAL A 1 89 ? 18.229 -4.855 -17.597 1.00 88.12 89 VAL A O 1
ATOM 707 N N . THR A 1 90 ? 16.831 -4.835 -19.363 1.00 87.38 90 THR A N 1
ATOM 708 C CA . THR A 1 90 ? 17.482 -5.945 -20.069 1.00 87.38 90 THR A CA 1
ATOM 709 C C . THR A 1 90 ? 18.744 -5.419 -20.753 1.00 87.38 90 THR A C 1
ATOM 711 O O . THR A 1 90 ? 18.660 -4.371 -21.388 1.00 87.38 90 THR A O 1
ATOM 714 N N . PRO A 1 91 ? 19.900 -6.099 -20.644 1.00 89.44 91 PRO A N 1
ATOM 715 C CA . PRO A 1 91 ? 21.104 -5.682 -21.356 1.00 89.44 91 PRO A CA 1
ATOM 716 C C . PRO A 1 91 ? 20.883 -5.647 -22.871 1.00 89.44 91 PRO A C 1
ATOM 718 O O . PRO A 1 91 ? 20.233 -6.544 -23.408 1.00 89.44 91 PRO A O 1
ATOM 721 N N . ASP A 1 92 ? 21.503 -4.692 -23.563 1.00 88.44 92 ASP A N 1
ATOM 722 C CA . ASP A 1 92 ? 21.366 -4.521 -25.018 1.00 88.44 92 ASP A CA 1
ATOM 723 C C . ASP A 1 92 ? 21.706 -5.798 -25.799 1.00 88.44 92 ASP A C 1
ATOM 725 O O . ASP A 1 92 ? 21.057 -6.125 -26.787 1.00 88.44 92 ASP A O 1
ATOM 729 N N . SER A 1 93 ? 22.671 -6.585 -25.310 1.00 89.50 93 SER A N 1
ATOM 730 C CA . SER A 1 93 ? 23.069 -7.867 -25.909 1.00 89.50 93 SER A CA 1
ATOM 731 C C . SER A 1 93 ? 21.999 -8.964 -25.845 1.00 89.50 93 SER A C 1
ATOM 733 O O . SER A 1 93 ? 22.134 -9.984 -26.516 1.00 89.50 93 SER A O 1
ATOM 735 N N . GLN A 1 94 ? 20.961 -8.783 -25.026 1.00 89.88 94 GLN A N 1
ATOM 736 C CA . GLN A 1 94 ? 19.842 -9.714 -24.857 1.00 89.88 94 GLN A CA 1
ATOM 737 C C . GLN A 1 94 ? 18.529 -9.159 -25.425 1.00 89.88 94 GLN A C 1
ATOM 739 O O . GLN A 1 94 ? 17.538 -9.888 -25.490 1.00 89.88 94 GLN A O 1
ATOM 744 N N . ALA A 1 95 ? 18.497 -7.887 -25.830 1.00 89.94 95 ALA A N 1
ATOM 745 C CA . ALA A 1 95 ? 17.319 -7.271 -26.419 1.00 89.94 95 ALA A CA 1
ATOM 746 C C . ALA A 1 95 ? 17.110 -7.776 -27.856 1.00 89.94 95 ALA A C 1
ATOM 748 O O . ALA A 1 95 ? 18.030 -7.779 -28.669 1.00 89.94 95 ALA A O 1
ATOM 749 N N . SER A 1 96 ? 15.885 -8.191 -28.195 1.00 91.06 96 SER A N 1
ATOM 750 C CA . SER A 1 96 ? 15.558 -8.606 -29.570 1.00 91.06 96 SER A CA 1
ATOM 751 C C . SER A 1 96 ? 15.507 -7.425 -30.543 1.00 91.06 96 SER A C 1
ATOM 753 O O . SER A 1 96 ? 15.805 -7.588 -31.723 1.00 91.06 96 SER A O 1
ATOM 755 N N . HIS A 1 97 ? 15.129 -6.245 -30.045 1.00 90.88 97 HIS A N 1
ATOM 756 C CA . HIS A 1 97 ? 15.019 -5.007 -30.808 1.00 90.88 97 HIS A CA 1
ATOM 757 C C . HIS A 1 97 ? 15.499 -3.833 -29.954 1.00 90.88 97 HIS A C 1
ATOM 759 O O . HIS A 1 97 ? 15.170 -3.759 -28.769 1.00 90.88 97 HIS A O 1
ATOM 765 N N . LEU A 1 98 ? 16.235 -2.915 -30.576 1.00 92.00 98 LEU A N 1
ATOM 766 C CA . LEU A 1 98 ? 16.580 -1.608 -30.023 1.00 92.00 98 LEU A CA 1
ATOM 767 C C . LEU A 1 98 ? 15.771 -0.570 -30.800 1.00 92.00 98 LEU A C 1
ATOM 769 O O . LEU A 1 98 ? 15.729 -0.639 -32.026 1.00 92.00 98 LEU A O 1
ATOM 773 N N . ILE A 1 99 ? 15.074 0.311 -30.085 1.00 92.56 99 ILE A N 1
ATOM 774 C CA . ILE A 1 99 ? 14.221 1.352 -30.667 1.00 92.56 99 ILE A CA 1
ATOM 775 C C . ILE A 1 99 ? 14.546 2.659 -29.955 1.00 92.56 99 ILE A C 1
ATOM 777 O O . ILE A 1 99 ? 14.322 2.770 -28.746 1.00 92.56 99 ILE A O 1
ATOM 781 N N . ASP A 1 100 ? 15.013 3.649 -30.705 1.00 94.75 100 ASP A N 1
ATOM 782 C CA . ASP A 1 100 ? 15.254 4.995 -30.199 1.00 94.75 100 ASP A CA 1
ATOM 783 C C . ASP A 1 100 ? 14.003 5.854 -30.382 1.00 94.75 100 ASP A C 1
ATOM 785 O O . ASP A 1 100 ? 13.472 5.991 -31.485 1.00 94.75 100 ASP A O 1
ATOM 789 N N . VAL A 1 101 ? 13.529 6.466 -29.294 1.00 96.06 101 VAL A N 1
ATOM 790 C CA . VAL A 1 101 ? 12.324 7.306 -29.297 1.00 96.06 101 VAL A CA 1
ATOM 791 C C . VAL A 1 101 ? 12.715 8.774 -29.147 1.00 96.06 101 VAL A C 1
ATOM 793 O O . VAL A 1 101 ? 13.081 9.225 -28.063 1.00 96.06 101 VAL A O 1
ATOM 796 N N . ASN A 1 102 ? 12.590 9.539 -30.231 1.00 97.06 102 ASN A N 1
ATOM 797 C CA . ASN A 1 102 ? 12.859 10.975 -30.265 1.00 97.06 102 ASN A CA 1
ATOM 798 C C . ASN A 1 102 ? 11.552 11.774 -30.159 1.00 97.06 102 ASN A C 1
ATOM 800 O O . ASN A 1 102 ? 10.676 11.669 -31.018 1.00 97.06 102 ASN A O 1
ATOM 804 N N . ALA A 1 103 ? 11.424 12.588 -29.110 1.00 97.38 103 ALA A N 1
ATOM 805 C CA . ALA A 1 103 ? 10.238 13.404 -28.843 1.00 97.38 103 ALA A CA 1
ATOM 806 C C . ALA A 1 103 ? 10.385 14.832 -29.395 1.00 97.38 103 ALA A C 1
ATOM 808 O O . ALA A 1 103 ? 11.390 15.494 -29.134 1.00 97.38 103 ALA A O 1
ATOM 809 N N . PHE A 1 104 ? 9.367 15.345 -30.091 1.00 96.44 104 PHE A N 1
ATOM 810 C CA . PHE A 1 104 ? 9.283 16.747 -30.518 1.00 96.44 104 PHE A CA 1
ATOM 811 C C . PHE A 1 104 ? 7.860 17.292 -30.349 1.00 96.44 104 PHE A C 1
ATOM 813 O O . PHE A 1 104 ? 6.937 16.570 -29.974 1.00 96.44 104 PHE A O 1
ATOM 820 N N . GLN A 1 105 ? 7.679 18.601 -30.540 1.00 97.50 105 GLN A N 1
ATOM 821 C CA . GLN A 1 105 ? 6.393 19.252 -30.291 1.00 97.50 105 GLN A CA 1
ATOM 822 C C . GLN A 1 105 ? 5.261 18.568 -31.079 1.00 97.50 105 GLN A C 1
ATOM 824 O O . GLN A 1 105 ? 5.222 18.614 -32.306 1.00 97.50 105 GLN A O 1
ATOM 829 N N . TRP A 1 106 ? 4.354 17.931 -30.330 1.00 96.44 106 TRP A N 1
ATOM 830 C CA . TRP A 1 106 ? 3.196 17.173 -30.817 1.00 96.44 106 TRP A CA 1
ATOM 831 C C . TRP A 1 106 ? 3.499 15.970 -31.721 1.00 96.44 106 TRP A C 1
ATOM 833 O O . TRP A 1 106 ? 2.616 15.550 -32.467 1.00 96.44 106 TRP A O 1
ATOM 843 N N . SER A 1 107 ? 4.696 15.380 -31.661 1.00 97.25 107 SER A N 1
ATOM 844 C CA . SER A 1 107 ? 4.996 14.167 -32.431 1.00 97.25 107 SER A CA 1
ATOM 845 C C . SER A 1 107 ? 6.218 13.402 -31.898 1.00 97.25 107 SER A C 1
ATOM 847 O O . SER A 1 107 ? 6.940 13.868 -31.016 1.00 97.25 107 SER A O 1
ATOM 849 N N . TRP A 1 108 ? 6.410 12.189 -32.414 1.00 97.56 108 TRP A N 1
ATOM 850 C CA . TRP A 1 108 ? 7.434 11.233 -31.999 1.00 97.56 108 TRP A CA 1
ATOM 851 C C . TRP A 1 108 ? 8.050 10.575 -33.233 1.00 97.56 108 TRP A C 1
ATOM 853 O O . TRP A 1 108 ? 7.336 10.227 -34.173 1.00 97.56 108 TRP A O 1
ATOM 863 N N . GLN A 1 109 ? 9.366 10.385 -33.222 1.00 97.44 109 GLN A N 1
ATOM 864 C CA . GLN A 1 109 ? 10.106 9.654 -34.247 1.00 97.44 109 GLN A CA 1
ATOM 865 C C . GLN A 1 109 ? 10.751 8.416 -33.624 1.00 97.44 109 GLN A C 1
ATOM 867 O O . GLN A 1 109 ? 11.297 8.489 -32.525 1.00 97.44 109 GLN A O 1
ATOM 872 N N . PHE A 1 110 ? 10.698 7.304 -34.354 1.00 97.31 110 PHE A N 1
ATOM 873 C CA . PHE A 1 110 ? 11.260 6.015 -33.964 1.00 97.31 110 PHE A CA 1
ATOM 874 C C . PHE A 1 110 ? 12.371 5.653 -34.949 1.00 97.31 110 PHE A C 1
ATOM 876 O O . PHE A 1 110 ? 12.136 5.729 -36.160 1.00 97.31 110 PHE A O 1
ATOM 883 N N . THR A 1 111 ? 13.545 5.289 -34.440 1.00 92.00 111 THR A N 1
ATOM 884 C CA . THR A 1 111 ? 14.692 4.817 -35.232 1.00 92.00 111 THR A CA 1
ATOM 885 C C . THR A 1 111 ? 15.138 3.453 -34.733 1.00 92.00 111 THR A C 1
ATOM 887 O O . THR A 1 111 ? 15.031 3.219 -33.507 1.00 92.00 111 THR A O 1
#

Solvent-accessible surface area (backbone atoms only — not comparable to full-atom values): 7063 Å² total; per-residue (Å²): 137,84,80,74,73,86,80,44,73,59,45,55,62,45,51,60,54,56,51,50,52,52,51,52,49,48,54,54,50,52,52,51,49,49,66,58,50,45,49,63,74,75,65,55,87,86,72,89,75,81,77,86,88,76,90,79,54,67,72,60,55,51,48,72,53,52,52,58,51,51,56,52,52,55,55,45,53,58,48,52,58,49,48,58,60,62,70,55,78,77,56,76,94,74,49,95,72,85,76,48,80,47,80,53,95,96,48,76,46,78,86

Radius of gyration: 25.04 Å; Cα contacts (8 Å, |Δi|>4): 37; chains: 1; bounding box: 56×30×69 Å

Secondary structure (DSSP, 8-state):
--SPSSS-HHHHHHHHHHHHHHHHHHHHHHHHHHHHHHHHHHS---SSPPPP-----HHHHHHHHHHHHHHHHHHHHHHHHHHHHHT-PPPGGG-S----EEEETTEEEE-

Organism: NCBI:txid449393

Mean predicted aligned error: 6.0 Å

Sequence (111 aa):
MGFPKGVSSVNDTTIPLWQGAWIAAAVVGVFTAILIMWPVFRHRRKGDEVPKQTQYNVPVEVAYTIIPFIIVAVLFYFTAVKQSEIVKVTPDSQASHLIDVNAFQWSWQFT

Foldseek 3Di:
DADDPPPDPLRPLCVVLVVVVVVLVVVVVVVVVCVVVVCVPPVDDDDDDDDDDDPDDVVVVVVVVVVVVVSVVVSVVSVVVSVCVNPDDDDPVPDPDDWDWDDDDPDIDID

InterPro domains:
  IPR036257 Cytochrome C oxidase subunit II, transmembrane domain superfamily [G3DSA:1.10.287.90] (1-86)
  IPR036257 Cytochrome C oxidase subunit II, transmembrane domain superfamily [SSF81464] (1-80)
  IPR045187 Cytochrome c/quinol oxidase subunit II [PTHR22888] (2-111)